Protein AF-A0A330H163-F1 (afdb_monomer_lite)

pLDDT: mean 87.0, std 15.03, range [50.56, 98.69]

Sequence (114 aa):
MNTANHAAFADLSRPLPSPLPLAERERLAGAWRMASQDITDDIRFIRQYLKVIAEKDERLSTGTLVHGRAYVEACAAWLPETVARYLRNLRLISECENAMIAAGVRFARSSDAW

Foldseek 3Di:
DPDVVVVVVVVVPPQDQFPDDPVVLVVLVVLLVVLVVLLVVLVVLLVVLVVCLVQVCPADPVRHRPDDPVVNVVSVVCNVVSVVSNVVSVVSNVVSVVSCVNRVHDDDPDPPRD

Organism: NCBI:txid2233532

Radius of gyration: 23.97 Å; chains: 1; bounding box: 56×28×73 Å

Structure (mmCIF, N/CA/C/O backbone):
data_AF-A0A330H163-F1
#
_entry.id   AF-A0A330H163-F1
#
loop_
_atom_site.group_PDB
_atom_site.id
_atom_site.type_symbol
_atom_site.label_atom_id
_atom_site.label_alt_id
_atom_site.label_comp_id
_atom_site.label_asym_id
_atom_site.label_entity_id
_atom_site.label_seq_id
_atom_site.pdbx_PDB_ins_code
_atom_site.Cartn_x
_atom_site.Cartn_y
_atom_site.Cartn_z
_atom_site.occupancy
_atom_site.B_iso_or_equiv
_atom_site.auth_seq_id
_atom_site.auth_comp_id
_atom_site.auth_asym_id
_atom_site.auth_atom_id
_atom_site.pdbx_PDB_model_num
ATOM 1 N N . MET A 1 1 ? 42.504 -18.934 -39.465 1.00 50.56 1 MET A N 1
ATOM 2 C CA . MET A 1 1 ? 41.127 -19.007 -38.926 1.00 50.56 1 MET A CA 1
ATOM 3 C C . MET A 1 1 ? 41.201 -18.992 -37.402 1.00 50.56 1 MET A C 1
ATOM 5 O O . MET A 1 1 ? 41.462 -20.049 -36.855 1.00 50.56 1 MET A O 1
ATOM 9 N N . ASN A 1 2 ? 41.069 -17.845 -36.712 1.00 55.88 2 ASN A N 1
ATOM 10 C CA . ASN A 1 2 ? 40.618 -17.873 -35.300 1.00 55.88 2 ASN A CA 1
ATOM 11 C C . ASN A 1 2 ? 40.284 -16.514 -34.654 1.00 55.88 2 ASN A C 1
ATOM 13 O O . ASN A 1 2 ? 39.552 -16.481 -33.673 1.00 55.88 2 ASN A O 1
ATOM 17 N N . THR A 1 3 ? 40.784 -15.389 -35.166 1.00 53.53 3 THR A N 1
ATOM 18 C CA . THR A 1 3 ? 40.583 -14.068 -34.532 1.00 53.53 3 THR A CA 1
ATOM 19 C C . THR A 1 3 ? 39.202 -13.469 -34.795 1.00 53.53 3 THR A C 1
ATOM 21 O O . THR A 1 3 ? 38.603 -12.905 -33.887 1.00 53.53 3 THR A O 1
ATOM 24 N N . ALA A 1 4 ? 38.656 -13.651 -36.002 1.00 58.00 4 ALA A N 1
ATOM 25 C CA . ALA A 1 4 ? 37.319 -13.162 -36.356 1.00 58.00 4 ALA A CA 1
ATOM 26 C C . ALA A 1 4 ? 36.205 -13.842 -35.535 1.00 58.00 4 ALA A C 1
ATOM 28 O O . ALA A 1 4 ? 35.278 -13.176 -35.085 1.00 58.00 4 ALA A O 1
ATOM 29 N N . ASN A 1 5 ? 36.340 -15.146 -35.267 1.00 56.31 5 ASN A N 1
ATOM 30 C CA . ASN A 1 5 ? 35.387 -15.883 -34.434 1.00 56.31 5 ASN A CA 1
ATOM 31 C C . ASN A 1 5 ? 35.461 -15.428 -32.971 1.00 56.31 5 ASN A C 1
ATOM 33 O O . ASN A 1 5 ? 34.425 -15.181 -32.366 1.00 56.31 5 ASN A O 1
ATOM 37 N N . HIS A 1 6 ? 36.666 -15.244 -32.418 1.00 58.75 6 HIS A N 1
ATOM 38 C CA . HIS A 1 6 ? 36.830 -14.714 -31.059 1.00 58.75 6 HIS A CA 1
ATOM 39 C C . HIS A 1 6 ? 36.241 -13.305 -30.907 1.00 58.75 6 HIS A C 1
ATOM 41 O O . HIS A 1 6 ? 35.596 -13.028 -29.900 1.00 58.75 6 HIS A O 1
ATOM 47 N N . ALA A 1 7 ? 36.404 -12.437 -31.909 1.00 59.84 7 ALA A N 1
ATOM 48 C CA . ALA A 1 7 ? 35.792 -11.110 -31.909 1.00 59.84 7 ALA A CA 1
ATOM 49 C C . ALA A 1 7 ? 34.254 -11.178 -31.962 1.00 59.84 7 ALA A C 1
ATOM 51 O O . ALA A 1 7 ? 33.593 -10.458 -31.222 1.00 59.84 7 ALA A O 1
ATOM 52 N N . ALA A 1 8 ? 33.687 -12.083 -32.767 1.00 57.69 8 ALA A N 1
ATOM 53 C CA . ALA A 1 8 ? 32.240 -12.285 -32.849 1.00 57.69 8 ALA A CA 1
ATOM 54 C C . ALA A 1 8 ? 31.644 -12.829 -31.536 1.00 57.69 8 ALA A C 1
ATOM 56 O O . ALA A 1 8 ? 30.616 -12.342 -31.075 1.00 57.69 8 ALA A O 1
ATOM 57 N N . PHE A 1 9 ? 32.305 -13.790 -30.879 1.00 57.41 9 PHE A N 1
ATOM 58 C CA . PHE A 1 9 ? 31.867 -14.287 -29.568 1.00 57.41 9 PHE A CA 1
ATOM 59 C C . PHE A 1 9 ? 32.023 -13.239 -28.453 1.00 57.41 9 PHE A C 1
ATOM 61 O O . PHE A 1 9 ? 31.174 -13.164 -27.562 1.00 57.41 9 PHE A O 1
ATOM 68 N N . ALA A 1 10 ? 33.065 -12.402 -28.510 1.00 59.75 10 ALA A N 1
ATOM 69 C CA . ALA A 1 10 ? 33.240 -11.269 -27.598 1.00 59.75 10 ALA A CA 1
ATOM 70 C C . ALA A 1 10 ? 32.157 -10.187 -27.779 1.00 59.75 10 ALA A C 1
ATOM 72 O O . ALA A 1 10 ? 31.803 -9.502 -26.822 1.00 59.75 10 ALA A O 1
ATOM 73 N N . ASP A 1 11 ? 31.612 -10.037 -28.988 1.00 60.22 11 ASP A N 1
ATOM 74 C CA . ASP A 1 11 ? 30.527 -9.096 -29.279 1.00 60.22 11 ASP A CA 1
ATOM 75 C C . ASP A 1 11 ? 29.166 -9.610 -28.775 1.00 60.22 11 ASP A C 1
ATOM 77 O O . ASP A 1 11 ? 28.401 -8.861 -28.178 1.00 60.22 11 ASP A O 1
ATOM 81 N N . LEU A 1 12 ? 28.906 -10.919 -28.884 1.00 58.59 12 LEU A N 1
ATOM 82 C CA . LEU A 1 12 ? 27.689 -11.567 -28.359 1.00 58.59 12 LEU A CA 1
ATOM 83 C C . LEU A 1 12 ? 27.625 -11.642 -26.825 1.00 58.59 12 LEU A C 1
ATOM 85 O O . LEU A 1 12 ? 26.561 -11.868 -26.254 1.00 58.59 12 LEU A O 1
ATOM 89 N N . SER A 1 13 ? 28.766 -11.483 -26.156 1.00 60.41 13 SER A N 1
ATOM 90 C CA . SER A 1 13 ? 28.866 -11.435 -24.693 1.00 60.41 13 SER A CA 1
ATOM 91 C C . SER A 1 13 ? 28.724 -10.017 -24.139 1.00 60.41 13 SER A C 1
ATOM 93 O O . SER A 1 13 ? 28.630 -9.839 -22.920 1.00 60.41 13 SER A O 1
ATOM 95 N N . ARG A 1 14 ? 28.653 -8.997 -25.007 1.00 58.84 14 ARG A N 1
ATOM 96 C CA . ARG A 1 14 ? 28.297 -7.645 -24.582 1.00 58.84 14 ARG A CA 1
ATOM 97 C C . ARG A 1 14 ? 26.805 -7.605 -24.260 1.00 58.84 14 ARG A C 1
ATOM 99 O O . ARG A 1 14 ? 25.998 -8.080 -25.059 1.00 58.84 14 ARG A O 1
ATOM 106 N N . PRO A 1 15 ? 26.414 -7.023 -23.114 1.00 60.38 15 PRO A N 1
ATOM 107 C CA . PRO A 1 15 ? 25.011 -6.763 -22.839 1.00 60.38 15 PRO A CA 1
ATOM 108 C C . PRO A 1 15 ? 24.431 -5.969 -24.005 1.00 60.38 15 PRO A C 1
ATOM 110 O O . PRO A 1 15 ? 24.990 -4.929 -24.366 1.00 60.38 15 PRO A O 1
ATOM 113 N N . LEU A 1 16 ? 23.335 -6.458 -24.591 1.00 59.97 16 LEU A N 1
ATOM 114 C CA . LEU A 1 16 ? 22.614 -5.704 -25.609 1.00 59.97 16 LEU A CA 1
ATOM 115 C C . LEU A 1 16 ? 22.320 -4.313 -25.029 1.00 59.97 16 LEU A C 1
ATOM 117 O O . LEU A 1 16 ? 21.731 -4.229 -23.943 1.00 59.97 16 LEU A O 1
ATOM 121 N N . PRO A 1 17 ? 22.766 -3.224 -25.683 1.00 62.56 17 PRO A N 1
ATOM 122 C CA . PRO A 1 17 ? 22.441 -1.895 -25.217 1.00 62.56 17 PRO A CA 1
ATOM 123 C C . PRO A 1 17 ? 20.923 -1.785 -25.171 1.00 62.56 17 PRO A C 1
ATOM 125 O O . PRO A 1 17 ? 20.235 -2.055 -26.154 1.00 62.56 17 PRO A O 1
ATOM 128 N N . SER A 1 18 ? 20.413 -1.438 -23.992 1.00 63.66 18 SER A N 1
ATOM 129 C CA . SER A 1 18 ? 18.992 -1.195 -23.796 1.00 63.66 18 SER A CA 1
ATOM 130 C C . SER A 1 18 ? 18.468 -0.255 -24.886 1.00 63.66 18 SER A C 1
ATOM 132 O O . SER A 1 18 ? 19.101 0.781 -25.121 1.00 63.66 18 SER A O 1
ATOM 134 N N . PRO A 1 19 ? 17.314 -0.551 -25.510 1.00 73.25 19 PRO A N 1
ATOM 135 C CA . PRO A 1 19 ? 16.716 0.340 -26.499 1.00 73.25 19 PRO A CA 1
ATOM 136 C C . PRO A 1 19 ? 16.276 1.686 -25.894 1.00 73.25 19 PRO A C 1
ATOM 138 O O . PRO A 1 19 ? 16.042 2.635 -26.636 1.00 73.25 19 PRO A O 1
ATOM 141 N N . LEU A 1 20 ? 16.175 1.791 -24.561 1.00 81.94 20 LEU A N 1
ATOM 142 C CA . LEU A 1 20 ? 15.785 3.022 -23.872 1.00 81.94 20 LEU A CA 1
ATOM 143 C C . LEU A 1 20 ? 16.992 3.928 -23.579 1.00 81.94 20 LEU A C 1
ATOM 145 O O . LEU A 1 20 ? 18.011 3.430 -2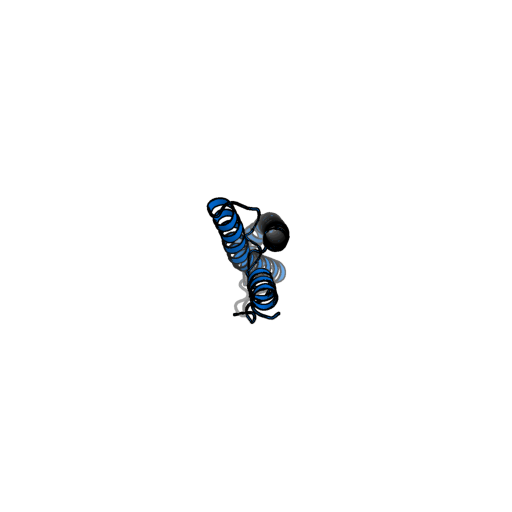3.087 1.00 81.94 20 LEU A O 1
ATOM 149 N N . PRO A 1 21 ? 16.881 5.259 -23.760 1.00 88.19 21 PRO A N 1
ATOM 150 C CA . PRO A 1 21 ? 17.878 6.223 -23.292 1.00 88.19 21 PRO A CA 1
ATOM 151 C C . PRO A 1 21 ? 18.158 6.102 -21.785 1.00 88.19 21 PRO A C 1
ATOM 153 O O . PRO A 1 21 ? 17.270 5.759 -21.005 1.00 88.19 21 PRO A O 1
ATOM 156 N N . LEU A 1 22 ? 19.378 6.441 -21.343 1.00 85.25 22 LEU A N 1
ATOM 157 C CA . LEU A 1 22 ? 19.788 6.316 -19.932 1.00 85.25 22 LEU A CA 1
ATOM 158 C C . LEU A 1 22 ? 18.824 7.017 -18.962 1.00 85.25 22 LEU A C 1
ATOM 160 O O . LEU A 1 22 ? 18.373 6.389 -18.009 1.00 85.25 22 LEU A O 1
ATOM 164 N N . ALA A 1 23 ? 18.452 8.266 -19.249 1.00 89.25 23 ALA A N 1
ATOM 165 C CA . ALA A 1 23 ? 17.534 9.037 -18.411 1.00 89.25 23 ALA A CA 1
ATOM 166 C C . ALA A 1 23 ? 16.158 8.362 -18.254 1.00 89.25 23 ALA A C 1
ATOM 168 O O . ALA A 1 23 ? 15.493 8.494 -17.231 1.00 89.25 23 ALA A O 1
ATOM 169 N N . GLU A 1 24 ? 15.705 7.621 -19.264 1.00 89.38 24 GLU A N 1
ATOM 170 C CA . GLU A 1 24 ? 14.442 6.892 -19.198 1.00 89.38 24 GLU A CA 1
ATOM 171 C C . GLU A 1 24 ? 14.562 5.616 -18.366 1.00 89.38 24 GLU A C 1
ATOM 173 O O . GLU A 1 24 ? 13.695 5.350 -17.535 1.00 89.38 24 GLU A O 1
ATOM 178 N N . ARG A 1 25 ? 15.686 4.899 -18.480 1.00 87.25 25 ARG A N 1
ATOM 179 C CA . ARG A 1 25 ? 15.998 3.760 -17.600 1.00 87.25 25 ARG A CA 1
ATOM 180 C C . ARG A 1 25 ? 16.089 4.178 -16.135 1.00 87.25 25 ARG A C 1
ATOM 182 O O . ARG A 1 25 ? 15.592 3.468 -15.267 1.00 87.25 25 ARG 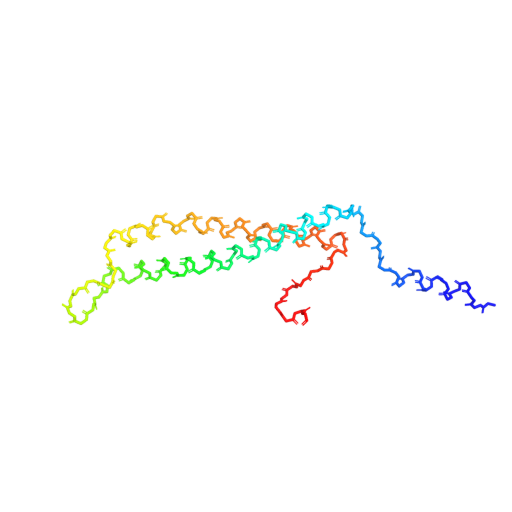A O 1
ATOM 189 N N . GLU A 1 26 ? 16.699 5.326 -15.856 1.00 90.12 26 GLU A N 1
ATOM 190 C CA . GLU A 1 26 ? 16.818 5.866 -14.498 1.00 90.12 26 GLU A CA 1
ATOM 191 C C . GLU A 1 26 ? 15.464 6.274 -13.920 1.00 90.12 26 GLU A C 1
ATOM 193 O O . GLU A 1 26 ? 15.177 5.945 -12.768 1.00 90.12 26 GLU A O 1
ATOM 198 N N . ARG A 1 27 ? 14.607 6.923 -14.721 1.00 92.00 27 ARG A N 1
ATOM 199 C CA . ARG A 1 27 ? 13.228 7.237 -14.318 1.00 92.00 27 ARG A CA 1
ATOM 200 C C . ARG A 1 27 ? 12.428 5.973 -14.023 1.00 92.00 27 ARG A C 1
ATOM 202 O O . ARG A 1 27 ? 11.762 5.913 -12.994 1.00 92.00 27 ARG A O 1
ATOM 209 N N . LEU A 1 28 ? 12.544 4.956 -14.875 1.00 92.31 28 LEU A N 1
ATOM 210 C CA . LEU A 1 28 ? 11.865 3.675 -14.699 1.00 92.31 28 LEU A CA 1
ATOM 211 C C . LEU A 1 28 ? 12.314 2.957 -13.417 1.00 92.31 28 LEU A C 1
ATOM 213 O O . LEU A 1 28 ? 11.486 2.559 -12.601 1.00 92.31 28 LEU A O 1
ATOM 217 N N . ALA A 1 29 ? 13.627 2.860 -13.200 1.00 90.50 29 ALA A N 1
ATOM 218 C CA . ALA A 1 29 ? 14.189 2.272 -11.988 1.00 90.50 29 ALA A CA 1
ATOM 219 C C . ALA A 1 29 ? 13.844 3.090 -10.730 1.00 90.50 29 ALA A C 1
ATOM 221 O O . ALA A 1 29 ? 13.677 2.526 -9.650 1.00 90.50 29 ALA A O 1
ATOM 222 N N . GLY A 1 30 ? 13.747 4.417 -10.854 1.00 93.50 30 GLY A N 1
ATOM 223 C CA . GLY A 1 30 ? 13.309 5.310 -9.783 1.00 93.50 30 GLY A CA 1
ATOM 224 C C . GLY A 1 30 ? 11.855 5.068 -9.387 1.00 93.50 30 GLY A C 1
ATOM 225 O O . GLY A 1 30 ? 11.579 4.874 -8.206 1.00 93.50 30 GLY A O 1
ATOM 226 N N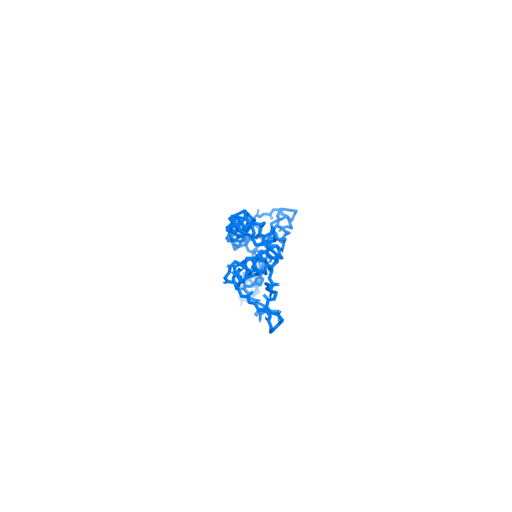 . ALA A 1 31 ? 10.952 4.999 -10.368 1.00 94.38 31 ALA A N 1
ATOM 227 C CA . ALA A 1 31 ? 9.540 4.698 -10.144 1.00 94.38 31 ALA A CA 1
ATOM 228 C C . ALA A 1 31 ? 9.348 3.326 -9.479 1.00 94.38 31 ALA A C 1
ATOM 230 O O . ALA A 1 31 ? 8.630 3.227 -8.486 1.00 94.38 31 ALA A O 1
ATOM 231 N N . TRP A 1 32 ? 10.059 2.296 -9.953 1.00 95.06 32 TRP A N 1
ATOM 232 C CA . TRP A 1 32 ? 10.043 0.965 -9.337 1.00 95.06 32 TRP A CA 1
ATOM 233 C C . TRP A 1 32 ? 10.515 0.989 -7.875 1.00 95.06 32 TRP A C 1
ATOM 235 O O . TRP A 1 32 ? 9.858 0.408 -7.010 1.00 95.06 32 TRP A O 1
ATOM 245 N N . ARG A 1 33 ? 11.614 1.699 -7.570 1.00 92.31 33 ARG A N 1
ATOM 246 C CA . ARG A 1 33 ? 12.139 1.830 -6.197 1.00 92.31 33 ARG A CA 1
ATOM 247 C C . ARG A 1 33 ? 11.151 2.529 -5.267 1.00 92.31 33 ARG A C 1
ATOM 249 O O . ARG A 1 33 ? 10.925 2.048 -4.162 1.00 92.31 33 ARG A O 1
ATOM 256 N N . MET A 1 34 ? 10.568 3.641 -5.714 1.00 94.44 34 MET A N 1
ATOM 257 C CA . MET A 1 34 ? 9.591 4.392 -4.923 1.00 94.44 34 MET A CA 1
ATOM 258 C C . MET A 1 34 ? 8.344 3.552 -4.646 1.00 94.44 34 MET A C 1
ATOM 260 O O . MET A 1 34 ? 7.979 3.376 -3.491 1.00 94.44 34 MET A O 1
ATOM 264 N N . ALA A 1 35 ? 7.762 2.941 -5.682 1.00 94.56 35 ALA A N 1
ATOM 265 C CA . ALA A 1 35 ? 6.576 2.102 -5.531 1.00 94.56 35 ALA A CA 1
ATOM 266 C C . ALA A 1 35 ? 6.825 0.895 -4.609 1.00 94.56 35 ALA A C 1
ATOM 268 O O . ALA A 1 35 ? 5.964 0.549 -3.802 1.00 94.56 35 ALA A O 1
ATOM 269 N N . SER A 1 36 ? 8.012 0.282 -4.688 1.00 92.00 36 SER A N 1
ATOM 270 C CA . SER A 1 36 ? 8.413 -0.823 -3.805 1.00 92.00 36 SER A CA 1
ATOM 271 C C . SER A 1 36 ? 8.525 -0.392 -2.340 1.00 92.00 36 SER A C 1
ATOM 273 O O . SER A 1 36 ? 8.099 -1.124 -1.444 1.00 92.00 36 SER A O 1
ATOM 275 N N . GLN A 1 37 ? 9.064 0.804 -2.085 1.00 92.00 37 GLN A N 1
ATOM 276 C CA . GLN A 1 37 ? 9.139 1.361 -0.737 1.00 92.00 37 GLN A CA 1
ATOM 277 C C . GLN A 1 37 ? 7.739 1.682 -0.196 1.00 92.00 37 GLN A C 1
ATOM 279 O O . GLN A 1 37 ? 7.402 1.254 0.908 1.00 92.00 37 GLN A O 1
ATOM 284 N N . ASP A 1 38 ? 6.904 2.350 -0.994 1.00 94.69 38 ASP A N 1
ATOM 285 C CA . ASP A 1 38 ? 5.547 2.749 -0.606 1.00 94.69 38 ASP A CA 1
ATOM 286 C C . ASP A 1 38 ? 4.663 1.535 -0.276 1.00 94.69 38 ASP A C 1
ATOM 288 O O . ASP A 1 38 ? 3.868 1.572 0.666 1.00 94.69 38 ASP A O 1
ATOM 292 N N . ILE A 1 39 ? 4.844 0.412 -0.986 1.00 95.19 39 ILE A N 1
ATOM 293 C CA . ILE A 1 39 ? 4.103 -0.827 -0.714 1.00 95.19 39 ILE A CA 1
ATOM 294 C C . ILE A 1 39 ? 4.364 -1.371 0.694 1.00 95.19 39 ILE A C 1
ATOM 296 O O . ILE A 1 39 ? 3.475 -1.977 1.297 1.00 95.19 39 ILE A O 1
ATOM 300 N N . THR A 1 40 ? 5.566 -1.157 1.233 1.00 92.94 40 THR A N 1
ATOM 301 C CA . THR A 1 40 ? 5.930 -1.633 2.573 1.00 92.94 40 THR A CA 1
ATOM 302 C C . THR A 1 40 ? 5.118 -0.899 3.636 1.00 92.94 40 THR A C 1
ATOM 304 O O . THR A 1 40 ? 4.570 -1.529 4.549 1.00 92.94 40 THR A O 1
ATOM 307 N N . ASP A 1 41 ? 4.976 0.417 3.482 1.00 94.75 41 ASP A N 1
ATOM 308 C CA . ASP A 1 41 ? 4.161 1.239 4.371 1.00 94.75 41 ASP A CA 1
ATOM 309 C C . ASP A 1 41 ? 2.673 0.929 4.204 1.00 94.75 41 ASP A C 1
ATOM 311 O O . ASP A 1 41 ? 1.969 0.757 5.201 1.00 94.75 41 ASP A O 1
ATOM 315 N N . ASP A 1 42 ? 2.194 0.751 2.970 1.00 97.62 42 ASP A N 1
ATOM 316 C CA . ASP A 1 42 ? 0.805 0.368 2.719 1.00 97.62 42 ASP A CA 1
ATOM 317 C C . ASP A 1 42 ? 0.443 -0.960 3.398 1.00 97.62 42 ASP A C 1
ATOM 319 O O . ASP A 1 42 ? -0.568 -1.042 4.096 1.00 97.62 42 ASP A O 1
ATOM 323 N N . ILE A 1 43 ? 1.290 -1.990 3.276 1.00 97.50 43 ILE A N 1
ATOM 324 C CA . ILE A 1 43 ? 1.089 -3.282 3.953 1.00 97.50 43 ILE A CA 1
ATOM 325 C C . ILE A 1 43 ? 1.046 -3.096 5.472 1.00 97.50 43 ILE A C 1
ATOM 327 O O . ILE A 1 43 ? 0.191 -3.684 6.146 1.00 97.50 43 ILE A O 1
ATOM 331 N N . ARG A 1 44 ? 1.961 -2.292 6.027 1.00 97.88 44 ARG A N 1
ATOM 332 C CA . ARG A 1 44 ? 2.008 -2.009 7.465 1.00 97.88 44 ARG A CA 1
ATOM 333 C C . ARG A 1 44 ? 0.711 -1.353 7.938 1.00 97.88 44 ARG A C 1
ATOM 335 O O . ARG A 1 44 ? 0.134 -1.813 8.924 1.00 97.88 44 ARG A O 1
ATOM 342 N N . PHE A 1 45 ? 0.241 -0.320 7.243 1.00 98.00 45 PHE A N 1
ATOM 343 C CA . PHE A 1 45 ? -0.980 0.395 7.608 1.00 98.00 45 PHE A CA 1
ATOM 344 C C . PHE A 1 45 ? -2.232 -0.462 7.428 1.00 98.00 45 PHE A C 1
ATOM 346 O O . PHE A 1 45 ? -3.050 -0.511 8.340 1.00 98.00 45 PHE A O 1
ATOM 353 N N . ILE A 1 46 ? -2.350 -1.218 6.331 1.00 98.62 46 ILE A N 1
ATOM 354 C CA . ILE A 1 46 ? -3.470 -2.147 6.109 1.00 98.62 46 ILE A CA 1
ATOM 355 C C . ILE A 1 46 ? -3.575 -3.145 7.264 1.00 98.62 46 ILE A C 1
ATOM 357 O O . ILE A 1 46 ? -4.648 -3.307 7.845 1.00 98.62 46 ILE A O 1
ATOM 361 N N . ARG A 1 47 ? -2.458 -3.781 7.645 1.00 98.62 47 ARG A N 1
ATOM 362 C CA . ARG A 1 47 ? -2.424 -4.724 8.775 1.00 98.62 47 ARG A CA 1
ATOM 363 C C . ARG A 1 47 ? -2.830 -4.052 10.083 1.00 98.62 47 ARG A C 1
ATOM 365 O O . ARG A 1 47 ? -3.611 -4.623 10.839 1.00 98.62 47 ARG A O 1
ATOM 372 N N . GLN A 1 48 ? -2.329 -2.845 10.335 1.00 98.31 48 GLN A N 1
ATOM 373 C CA . GLN A 1 48 ? -2.667 -2.089 11.537 1.00 98.31 48 GLN A CA 1
ATOM 374 C C . GLN A 1 48 ? -4.158 -1.733 11.586 1.00 98.31 48 GLN A C 1
ATOM 376 O O . GLN A 1 48 ? -4.790 -1.920 12.621 1.00 98.31 48 GLN A O 1
ATOM 381 N N . TYR A 1 49 ? -4.736 -1.252 10.486 1.00 98.69 49 TYR A N 1
ATOM 382 C CA . TYR A 1 49 ? -6.147 -0.870 10.438 1.00 98.69 49 TYR A CA 1
ATOM 383 C C . TYR A 1 49 ? -7.060 -2.081 10.597 1.00 98.69 49 TYR A C 1
ATOM 385 O O . TYR A 1 49 ? -7.990 -2.031 11.396 1.00 98.69 49 TYR A O 1
ATOM 393 N N . LEU A 1 50 ? -6.759 -3.192 9.916 1.00 98.69 50 LEU A N 1
ATOM 394 C CA . LEU A 1 50 ? -7.490 -4.449 10.089 1.00 98.69 50 LEU A CA 1
ATOM 395 C C . LEU A 1 50 ? -7.455 -4.929 11.543 1.00 98.69 50 LEU A C 1
ATOM 397 O O . LEU A 1 50 ? -8.493 -5.313 12.076 1.00 98.69 50 LEU A O 1
ATOM 401 N N . LYS A 1 51 ? -6.288 -4.855 12.194 1.00 98.50 51 LYS A N 1
ATOM 402 C CA . LYS A 1 51 ? -6.133 -5.196 13.611 1.00 98.50 51 LYS A CA 1
ATOM 403 C C . LYS A 1 51 ? -7.023 -4.321 14.498 1.00 98.50 51 LYS A C 1
ATOM 405 O O . LYS A 1 51 ? -7.839 -4.848 15.237 1.00 98.50 51 LYS A O 1
ATOM 410 N N . VAL A 1 52 ? -6.927 -2.996 14.376 1.00 98.56 52 VAL A N 1
ATOM 411 C CA . VAL A 1 52 ? -7.725 -2.050 15.182 1.00 98.56 52 VAL A CA 1
ATOM 412 C C . VAL A 1 52 ? -9.230 -2.271 14.999 1.00 98.56 52 VAL A C 1
ATOM 414 O O . VAL A 1 52 ? -9.986 -2.213 15.965 1.00 98.56 52 VAL A O 1
ATOM 417 N N . ILE A 1 53 ? -9.674 -2.544 13.768 1.00 98.44 53 ILE A N 1
ATOM 418 C CA . ILE A 1 53 ? -11.084 -2.818 13.462 1.00 98.44 53 ILE A CA 1
ATOM 419 C C . ILE A 1 53 ? -11.541 -4.142 14.086 1.00 98.44 53 ILE A C 1
ATOM 421 O O . ILE A 1 53 ? -12.657 -4.214 14.602 1.00 98.44 53 ILE A O 1
ATOM 425 N N . ALA A 1 54 ? -10.704 -5.180 14.041 1.00 98.38 54 ALA A N 1
ATOM 426 C CA . ALA A 1 54 ? -11.004 -6.468 14.663 1.00 98.38 54 ALA A CA 1
ATOM 427 C C . ALA A 1 54 ? -11.089 -6.351 16.194 1.00 98.38 54 ALA A C 1
ATOM 429 O O . ALA A 1 54 ? -11.997 -6.909 16.803 1.00 98.38 54 ALA A O 1
ATOM 430 N N . GLU A 1 55 ? -10.210 -5.547 16.793 1.00 98.19 55 GLU A N 1
ATOM 431 C CA . GLU A 1 55 ? -10.102 -5.328 18.240 1.00 98.19 55 GLU A CA 1
ATOM 432 C C . GLU A 1 55 ? -11.096 -4.265 18.773 1.00 98.19 55 GLU A C 1
ATOM 434 O O . GLU A 1 55 ? -10.972 -3.801 19.906 1.00 98.19 55 GLU A O 1
ATOM 439 N N . LYS A 1 56 ? -12.090 -3.837 17.977 1.00 97.38 56 LYS A N 1
ATOM 440 C CA . LYS A 1 56 ? -12.953 -2.674 18.287 1.00 97.38 56 LYS A CA 1
ATOM 441 C C . LYS A 1 56 ? -13.721 -2.761 19.612 1.00 97.38 56 LYS A C 1
ATOM 443 O O . LYS A 1 56 ? -13.984 -1.731 20.229 1.00 97.38 56 LYS A O 1
ATOM 448 N N . ASP A 1 57 ? -14.096 -3.973 20.018 1.00 97.50 57 ASP A N 1
ATOM 449 C CA . ASP A 1 57 ? -14.873 -4.247 21.233 1.00 97.50 57 ASP A CA 1
ATOM 450 C C . ASP A 1 57 ? -14.001 -4.863 22.339 1.00 97.50 57 ASP A C 1
ATOM 452 O O . ASP A 1 57 ? -14.488 -5.133 23.442 1.00 97.50 57 ASP A O 1
ATOM 456 N N . GLU A 1 58 ? -12.713 -5.085 22.059 1.00 97.25 58 GLU A N 1
ATOM 457 C CA . GLU A 1 58 ? -11.779 -5.639 23.028 1.00 97.25 58 GLU A CA 1
ATOM 458 C C . GLU A 1 58 ? -11.533 -4.655 24.166 1.00 97.25 58 GLU A C 1
ATOM 460 O O . GLU A 1 58 ? -11.490 -3.433 23.989 1.00 97.25 58 GLU A O 1
ATOM 465 N N . ARG A 1 59 ? -11.366 -5.204 25.369 1.00 97.44 59 ARG A N 1
ATOM 466 C CA . ARG A 1 59 ? -11.199 -4.434 26.598 1.00 97.44 59 ARG A CA 1
ATOM 467 C C . ARG A 1 59 ? -9.956 -4.881 27.342 1.00 97.44 59 ARG A C 1
ATOM 469 O O . ARG A 1 59 ? -9.648 -6.066 27.416 1.00 97.44 59 ARG A O 1
ATOM 476 N N . LEU A 1 60 ? -9.277 -3.911 27.938 1.00 95.56 60 LEU A N 1
ATOM 477 C CA . LEU A 1 60 ? -8.235 -4.145 28.926 1.00 95.56 60 LEU A CA 1
ATOM 478 C C . LEU A 1 60 ? -8.845 -4.757 30.195 1.00 95.56 60 LEU A C 1
ATOM 480 O O . LEU A 1 60 ? -10.052 -4.676 30.429 1.00 95.56 60 LEU A O 1
ATOM 484 N N . SER A 1 61 ? -8.000 -5.297 31.073 1.00 95.31 61 SER A N 1
ATOM 485 C CA . SER A 1 61 ? -8.423 -5.832 32.378 1.00 95.31 61 SER A CA 1
ATOM 486 C C . SER A 1 61 ? -9.141 -4.804 33.265 1.00 95.31 61 SER A C 1
ATOM 488 O O . SER A 1 61 ? -9.912 -5.174 34.143 1.00 95.31 61 SER A O 1
ATOM 490 N N . THR A 1 62 ? -8.928 -3.511 33.014 1.00 94.62 62 THR A N 1
ATOM 491 C CA . THR A 1 62 ? -9.602 -2.384 33.676 1.00 94.62 62 THR A CA 1
ATOM 492 C C . THR A 1 62 ? -11.028 -2.139 33.168 1.00 94.62 62 THR A C 1
ATOM 494 O O . THR A 1 62 ? -11.727 -1.282 33.700 1.00 94.62 62 THR A O 1
ATOM 497 N N . GLY A 1 63 ? -11.464 -2.848 32.121 1.00 94.06 63 GLY A N 1
ATOM 498 C CA . GLY A 1 63 ? -12.760 -2.672 31.464 1.00 94.06 63 GLY A CA 1
ATOM 499 C C . GLY A 1 63 ? -12.784 -1.589 30.377 1.00 94.06 63 GLY A C 1
ATOM 500 O O . GLY A 1 63 ? -13.772 -1.492 29.644 1.00 94.06 63 GLY A O 1
ATOM 501 N N . THR A 1 64 ? -11.717 -0.799 30.223 1.00 94.62 64 THR A N 1
ATOM 502 C CA . THR A 1 64 ? -11.580 0.210 29.157 1.00 94.62 64 THR A CA 1
ATOM 503 C C . THR A 1 64 ? -11.354 -0.455 27.798 1.00 94.62 64 THR A C 1
ATOM 505 O O . THR A 1 64 ? -10.654 -1.460 27.726 1.00 94.62 64 THR A O 1
ATOM 508 N N . LEU A 1 65 ? -11.916 0.104 26.719 1.00 96.00 65 LEU A N 1
ATOM 509 C CA . LEU A 1 65 ? -11.656 -0.371 25.352 1.00 96.00 65 LEU A CA 1
ATOM 510 C C . LEU A 1 65 ? -10.167 -0.252 24.993 1.00 96.00 65 LEU A C 1
ATOM 512 O O . LEU A 1 65 ? -9.522 0.728 25.367 1.00 96.00 65 LEU A O 1
ATOM 516 N N . VAL A 1 66 ? -9.648 -1.227 24.241 1.00 96.69 66 VAL A N 1
ATOM 517 C CA . VAL A 1 66 ? -8.261 -1.228 23.741 1.00 96.69 66 VAL A CA 1
ATOM 518 C C . VAL A 1 66 ? -8.028 -0.051 22.791 1.00 96.69 66 VAL A C 1
ATOM 520 O O . VAL A 1 66 ? -7.004 0.624 22.885 1.00 96.69 66 VAL A O 1
ATOM 523 N N . HIS A 1 67 ? -9.006 0.241 21.927 1.00 97.31 67 HIS A N 1
ATOM 524 C CA . HIS A 1 67 ? -8.965 1.357 20.982 1.00 97.31 67 HIS A CA 1
ATOM 525 C C . HIS A 1 67 ? -10.111 2.333 21.232 1.00 97.31 67 HIS A C 1
ATOM 527 O O . HIS A 1 67 ? -11.246 1.945 21.509 1.00 97.31 67 HIS A O 1
ATOM 533 N N . GLY A 1 68 ? -9.835 3.630 21.095 1.00 96.88 68 GLY A N 1
ATOM 534 C CA . GLY A 1 68 ? -10.886 4.645 21.120 1.00 96.88 68 GLY A CA 1
ATOM 535 C C . GLY A 1 68 ? -11.801 4.522 19.899 1.00 96.88 68 GLY A C 1
ATOM 536 O O . GLY A 1 68 ? -11.324 4.332 18.782 1.00 96.88 68 GLY A O 1
ATOM 537 N N . ARG A 1 69 ? -13.114 4.704 20.087 1.00 96.75 69 ARG A N 1
ATOM 538 C CA . ARG A 1 69 ? -14.114 4.585 19.009 1.00 96.75 69 ARG A CA 1
ATOM 539 C C . ARG A 1 69 ? -13.791 5.447 17.783 1.00 96.75 69 ARG A C 1
ATOM 541 O O . ARG A 1 69 ? -13.856 4.954 16.664 1.00 96.75 69 ARG A O 1
ATOM 548 N N . ALA A 1 70 ? -13.377 6.697 17.995 1.00 97.88 70 ALA A N 1
ATOM 549 C CA . ALA A 1 70 ? -12.997 7.602 16.907 1.00 97.88 70 ALA A CA 1
ATOM 550 C C . ALA A 1 70 ? -11.811 7.069 16.084 1.00 97.88 70 ALA A C 1
ATOM 552 O O . ALA A 1 70 ? -11.759 7.258 14.872 1.00 97.88 70 ALA A O 1
ATOM 553 N N . TYR A 1 71 ? -10.871 6.373 16.730 1.00 98.12 71 TYR A N 1
ATOM 554 C CA . TYR A 1 71 ? -9.733 5.776 16.039 1.00 98.12 71 TYR A CA 1
ATOM 555 C C . TYR A 1 71 ? -10.147 4.545 15.228 1.00 98.12 71 TYR A C 1
ATOM 557 O O . TYR A 1 71 ? -9.734 4.413 14.081 1.00 98.12 71 TYR A O 1
ATOM 565 N N . VAL A 1 72 ? -11.027 3.696 15.771 1.00 98.56 72 VAL A N 1
ATOM 566 C CA . VAL A 1 72 ? -11.612 2.566 15.029 1.00 98.56 72 VAL A CA 1
ATOM 567 C C . VAL A 1 72 ? -12.353 3.053 13.780 1.00 98.56 72 VAL A C 1
ATOM 569 O O . VAL A 1 72 ? -12.148 2.515 12.693 1.00 98.56 72 VAL A O 1
ATOM 572 N N . GLU A 1 73 ? -13.181 4.091 13.918 1.00 98.44 73 GLU A N 1
ATOM 573 C CA . GLU A 1 73 ? -13.924 4.691 12.803 1.00 98.44 73 GLU A CA 1
ATOM 574 C C . GLU A 1 73 ? -12.977 5.289 11.748 1.00 98.44 73 GLU A C 1
ATOM 576 O O . GLU A 1 73 ? -13.166 5.061 10.553 1.00 98.44 73 GLU A O 1
ATOM 581 N N . ALA A 1 74 ? -11.905 5.967 12.171 1.00 98.50 74 ALA A N 1
ATOM 582 C CA . ALA A 1 74 ? -10.879 6.475 11.262 1.00 98.50 74 ALA A CA 1
ATOM 583 C C . ALA A 1 74 ? -10.140 5.346 10.521 1.00 98.50 74 ALA A C 1
ATOM 585 O O . ALA A 1 74 ? -9.978 5.415 9.305 1.00 98.50 74 ALA A O 1
ATOM 586 N N . CYS A 1 75 ? -9.749 4.269 11.213 1.00 98.56 75 CYS A N 1
ATOM 587 C CA . CYS A 1 75 ? -9.119 3.106 10.583 1.00 98.56 75 CYS A CA 1
ATOM 588 C C . CYS A 1 75 ? -10.038 2.442 9.550 1.00 98.56 75 CYS A C 1
ATOM 590 O O . CYS A 1 75 ? -9.572 2.069 8.473 1.00 98.56 75 CYS A O 1
ATOM 592 N N . ALA A 1 76 ? -11.337 2.331 9.842 1.00 98.50 76 ALA A N 1
ATOM 593 C CA . ALA A 1 76 ? -12.318 1.820 8.888 1.00 98.50 76 ALA A CA 1
ATOM 594 C C . ALA A 1 76 ? -12.455 2.726 7.653 1.00 98.50 76 ALA A C 1
ATOM 596 O O . ALA A 1 76 ? -12.579 2.217 6.541 1.00 98.50 76 ALA A O 1
ATOM 597 N N . ALA A 1 77 ? -12.382 4.048 7.830 1.00 98.50 77 ALA A N 1
ATOM 598 C CA . ALA A 1 77 ? -12.437 5.009 6.732 1.00 98.50 77 ALA A CA 1
ATOM 599 C C . ALA A 1 77 ? -11.160 5.015 5.868 1.00 98.50 77 ALA A C 1
ATOM 601 O O . ALA A 1 77 ? -11.250 5.118 4.646 1.00 98.50 77 ALA A O 1
ATOM 602 N N . TRP A 1 78 ? -9.976 4.879 6.473 1.00 98.56 78 TRP A N 1
ATOM 603 C CA . TRP A 1 78 ? -8.691 4.903 5.758 1.00 98.56 78 TRP A CA 1
ATOM 604 C C . TRP A 1 78 ? -8.341 3.586 5.065 1.00 98.56 78 TRP A C 1
ATOM 606 O O . TRP A 1 78 ? -7.573 3.583 4.098 1.00 98.56 78 TRP A O 1
ATOM 616 N N . LEU A 1 79 ? -8.871 2.459 5.547 1.00 98.62 79 LEU A N 1
ATOM 617 C CA . 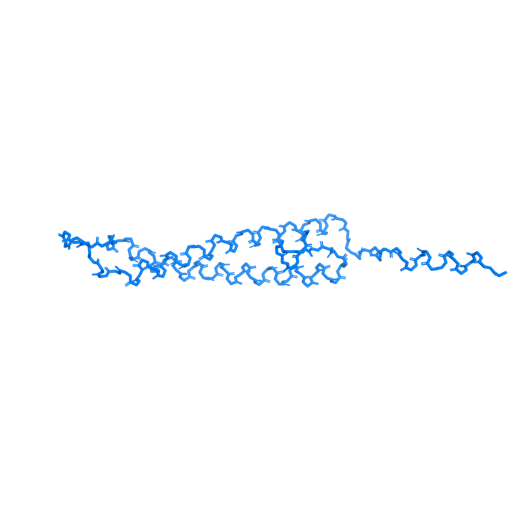LEU A 1 79 ? -8.539 1.137 5.020 1.00 98.62 79 LEU A CA 1
ATOM 618 C C . LEU A 1 79 ? -8.804 1.009 3.504 1.00 98.62 79 LEU A C 1
ATOM 620 O O . LEU A 1 79 ? -7.873 0.610 2.802 1.00 98.62 79 LEU A O 1
ATOM 624 N N . PRO A 1 80 ? -9.981 1.377 2.954 1.00 98.50 80 PRO A N 1
ATOM 625 C CA . PRO A 1 80 ? -10.234 1.272 1.517 1.00 98.50 80 PRO A CA 1
ATOM 626 C C . PRO A 1 80 ? -9.263 2.097 0.667 1.00 98.50 80 PRO A C 1
ATOM 628 O O . PRO A 1 80 ? -8.748 1.599 -0.333 1.00 98.50 80 PRO A O 1
ATOM 631 N N . GLU A 1 81 ? -8.967 3.336 1.074 1.00 98.00 81 GLU A N 1
ATOM 632 C CA . GLU A 1 81 ? -8.028 4.207 0.357 1.00 98.00 81 GLU A CA 1
ATOM 633 C C . GLU A 1 81 ? -6.604 3.639 0.381 1.00 98.00 81 GLU A C 1
ATOM 635 O O . GLU A 1 81 ? -5.911 3.622 -0.638 1.00 98.00 81 GLU A O 1
ATOM 640 N N . THR A 1 82 ? -6.184 3.103 1.526 1.00 98.25 82 THR A N 1
ATOM 641 C CA . THR A 1 82 ? -4.855 2.497 1.684 1.00 98.25 82 THR A CA 1
ATOM 642 C C . THR A 1 82 ? -4.725 1.221 0.853 1.00 98.25 82 THR A C 1
ATOM 644 O O . THR A 1 82 ? -3.709 1.018 0.194 1.00 98.25 82 THR A O 1
ATOM 647 N N . VAL A 1 83 ? -5.773 0.390 0.796 1.00 98.56 83 VAL A N 1
ATOM 648 C CA . VAL A 1 83 ? -5.820 -0.782 -0.096 1.00 98.56 83 VAL A CA 1
ATOM 649 C C . VAL A 1 83 ? -5.782 -0.357 -1.566 1.00 98.56 83 VAL A C 1
ATOM 651 O O . VAL A 1 83 ? -5.067 -0.964 -2.361 1.00 98.56 83 VAL A O 1
ATOM 654 N N . ALA A 1 84 ? -6.494 0.704 -1.950 1.00 98.38 84 ALA A N 1
ATOM 655 C CA . ALA A 1 84 ? -6.443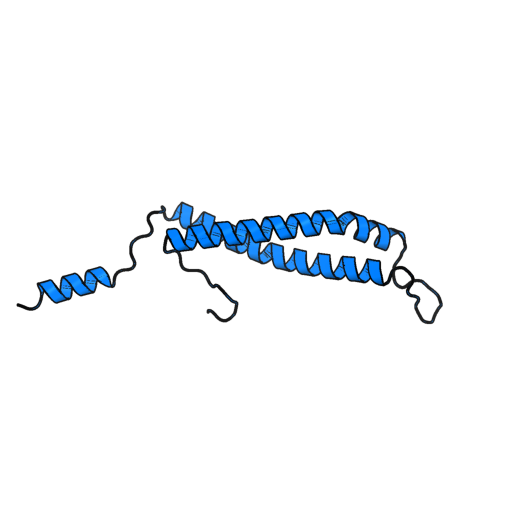 1.219 -3.316 1.00 98.38 84 ALA A CA 1
ATOM 656 C C . ALA A 1 84 ? -5.036 1.722 -3.688 1.00 98.38 84 ALA A C 1
ATOM 658 O O . ALA A 1 84 ? -4.557 1.455 -4.794 1.00 98.38 84 ALA A O 1
ATOM 659 N N . ARG A 1 85 ? -4.346 2.403 -2.763 1.00 97.81 85 ARG A N 1
ATOM 660 C CA . ARG A 1 85 ? -2.952 2.835 -2.943 1.00 97.81 85 ARG A CA 1
ATOM 661 C C . ARG A 1 85 ? -2.000 1.645 -3.074 1.00 97.81 85 ARG A C 1
ATOM 663 O O . ARG A 1 85 ? -1.231 1.623 -4.032 1.00 97.81 85 ARG A O 1
ATOM 670 N N . TYR A 1 86 ? -2.148 0.627 -2.224 1.00 98.19 86 TYR A N 1
ATOM 671 C CA . TYR A 1 86 ? -1.407 -0.633 -2.318 1.00 98.19 86 TYR A CA 1
ATOM 672 C C . TYR A 1 86 ? -1.552 -1.282 -3.699 1.00 98.19 86 TYR A C 1
ATOM 674 O O . TYR A 1 86 ? -0.557 -1.596 -4.348 1.00 98.19 86 TYR A O 1
ATOM 682 N N . LEU A 1 87 ? -2.787 -1.445 -4.186 1.00 98.31 87 LEU A N 1
ATOM 683 C CA . LEU A 1 87 ? -3.056 -2.079 -5.481 1.00 98.31 87 LEU A CA 1
ATOM 684 C C . LEU A 1 87 ? -2.493 -1.267 -6.652 1.00 98.31 87 LEU A C 1
ATOM 686 O O . LEU A 1 87 ? -1.979 -1.837 -7.615 1.00 98.31 87 LEU A O 1
ATOM 690 N N . ARG A 1 88 ? -2.556 0.066 -6.569 1.00 97.81 88 ARG A N 1
ATOM 691 C CA . ARG A 1 88 ? -1.940 0.957 -7.559 1.00 97.81 88 ARG A CA 1
ATOM 692 C C . ARG A 1 88 ? -0.419 0.805 -7.580 1.00 97.81 88 ARG A C 1
ATOM 694 O O . ARG A 1 88 ? 0.150 0.696 -8.662 1.00 97.81 88 ARG A O 1
ATOM 701 N N . ASN A 1 89 ? 0.219 0.768 -6.413 1.00 96.94 89 ASN A N 1
ATOM 702 C CA . ASN A 1 89 ? 1.664 0.580 -6.291 1.00 96.94 89 ASN A CA 1
ATOM 703 C C . ASN A 1 89 ? 2.088 -0.805 -6.794 1.00 96.94 89 ASN A C 1
ATOM 705 O O . ASN A 1 89 ? 3.049 -0.904 -7.551 1.00 96.94 89 ASN A O 1
ATOM 709 N N . LEU A 1 90 ? 1.323 -1.854 -6.478 1.00 96.44 90 LEU A N 1
ATOM 710 C CA . LEU A 1 90 ? 1.562 -3.208 -6.982 1.00 96.44 90 LEU A CA 1
ATOM 711 C C . LEU A 1 90 ? 1.535 -3.249 -8.512 1.00 96.44 90 LEU A C 1
ATOM 713 O O . LEU A 1 90 ? 2.435 -3.801 -9.143 1.00 96.44 90 LEU A O 1
ATOM 717 N N . ARG A 1 91 ? 0.521 -2.617 -9.111 1.00 96.88 91 ARG A N 1
ATOM 718 C CA . ARG A 1 91 ? 0.408 -2.504 -10.563 1.00 96.88 91 ARG A CA 1
ATOM 719 C C . ARG A 1 91 ? 1.595 -1.750 -11.164 1.00 96.88 91 ARG A C 1
ATOM 721 O O . ARG A 1 91 ? 2.164 -2.226 -12.142 1.00 96.88 91 ARG A O 1
ATOM 728 N N . LEU A 1 92 ? 1.978 -0.615 -10.577 1.00 95.88 92 LEU A N 1
ATOM 729 C CA . LEU A 1 92 ? 3.111 0.185 -11.043 1.00 95.88 92 LEU A CA 1
ATOM 730 C C . LEU A 1 92 ? 4.421 -0.611 -10.992 1.00 95.88 92 LEU A C 1
ATOM 732 O O . LEU A 1 92 ? 5.186 -0.570 -11.950 1.00 95.88 92 LEU A O 1
ATOM 736 N N . ILE A 1 93 ? 4.657 -1.381 -9.925 1.00 94.50 93 ILE A N 1
ATOM 737 C CA . ILE A 1 93 ? 5.811 -2.284 -9.830 1.00 94.50 93 ILE A CA 1
ATOM 738 C C . ILE A 1 93 ? 5.802 -3.268 -10.999 1.00 94.50 93 ILE A C 1
ATOM 740 O O . ILE A 1 93 ? 6.775 -3.311 -11.745 1.00 94.50 93 ILE A O 1
ATOM 744 N N . SER A 1 94 ? 4.703 -3.998 -11.220 1.00 94.38 94 SER A N 1
ATOM 745 C CA . SER A 1 94 ? 4.616 -4.972 -12.318 1.00 94.38 94 SER A CA 1
ATOM 746 C C . SER A 1 94 ? 4.816 -4.334 -13.698 1.00 94.38 94 SER A C 1
ATOM 748 O O . SER A 1 94 ? 5.493 -4.901 -14.556 1.00 94.38 94 SER A O 1
ATOM 750 N N . GLU A 1 95 ? 4.257 -3.145 -13.930 1.00 95.12 95 GLU A N 1
ATOM 751 C CA . GLU A 1 95 ? 4.455 -2.389 -15.172 1.00 95.12 95 GLU A CA 1
ATOM 752 C C . GLU A 1 95 ? 5.923 -1.967 -15.344 1.00 95.12 95 GLU A C 1
ATOM 754 O O . GLU A 1 95 ? 6.497 -2.158 -16.421 1.00 95.12 95 GLU A O 1
ATOM 759 N N . CYS A 1 96 ? 6.563 -1.466 -14.282 1.00 93.94 96 CYS A N 1
ATOM 760 C CA . CYS A 1 96 ? 7.973 -1.102 -14.312 1.00 93.94 96 CYS A CA 1
ATOM 761 C C . CYS A 1 96 ? 8.882 -2.312 -14.546 1.00 93.94 96 CYS A C 1
ATOM 763 O O . CYS A 1 96 ? 9.815 -2.221 -15.339 1.00 93.94 96 CYS A O 1
ATOM 765 N N . GLU A 1 97 ? 8.617 -3.443 -13.898 1.00 93.56 97 GLU A N 1
ATOM 766 C CA . GLU A 1 97 ? 9.387 -4.679 -14.064 1.00 93.56 97 GLU A CA 1
ATOM 767 C C . GLU A 1 97 ? 9.307 -5.206 -15.494 1.00 93.56 97 GLU A C 1
ATOM 769 O O . GLU A 1 97 ? 10.338 -5.525 -16.085 1.00 93.56 97 GLU A O 1
ATOM 774 N N . ASN A 1 98 ? 8.113 -5.218 -16.091 1.00 92.12 98 ASN A N 1
ATOM 775 C CA . ASN A 1 98 ? 7.931 -5.602 -17.490 1.00 92.12 98 ASN A CA 1
ATOM 776 C C . ASN A 1 98 ? 8.712 -4.684 -18.439 1.00 92.12 98 ASN A C 1
ATOM 778 O O . ASN A 1 98 ? 9.413 -5.164 -19.334 1.00 92.12 98 ASN A O 1
ATOM 782 N N . ALA A 1 99 ? 8.646 -3.368 -18.224 1.00 91.38 99 ALA A N 1
ATOM 783 C CA . ALA A 1 99 ? 9.395 -2.404 -19.022 1.00 91.38 99 ALA A CA 1
ATOM 784 C C . ALA A 1 99 ? 10.916 -2.543 -18.821 1.00 91.38 99 ALA A C 1
ATOM 786 O O . ALA A 1 99 ? 11.674 -2.459 -19.787 1.00 91.38 99 ALA A O 1
ATOM 787 N N . MET A 1 100 ? 11.376 -2.816 -17.596 1.00 90.50 100 MET A N 1
ATOM 788 C CA . MET A 1 100 ? 12.791 -3.048 -17.301 1.00 90.50 100 MET A CA 1
ATOM 789 C C . MET A 1 100 ? 13.295 -4.330 -17.967 1.00 90.50 100 MET A C 1
ATOM 791 O O . MET A 1 100 ? 14.368 -4.305 -18.564 1.00 90.50 100 MET A O 1
ATOM 795 N N . ILE A 1 101 ? 12.512 -5.417 -17.948 1.00 89.75 101 ILE A N 1
ATOM 796 C CA . ILE A 1 101 ? 12.821 -6.665 -18.665 1.00 89.75 101 ILE A CA 1
ATOM 797 C C . ILE A 1 101 ? 12.950 -6.400 -20.167 1.00 89.75 101 ILE A C 1
ATOM 799 O O . ILE A 1 101 ? 13.968 -6.758 -20.759 1.00 89.75 101 ILE A O 1
ATOM 803 N N . ALA A 1 102 ? 11.960 -5.738 -20.775 1.00 88.12 102 ALA A N 1
ATOM 804 C CA . ALA A 1 102 ? 11.974 -5.414 -22.203 1.00 88.12 102 ALA A CA 1
ATOM 805 C C . ALA A 1 102 ? 13.170 -4.528 -22.589 1.00 88.12 102 ALA A C 1
ATOM 807 O O . ALA A 1 102 ? 13.724 -4.648 -23.680 1.00 88.12 102 ALA A O 1
ATOM 808 N N . ALA A 1 103 ? 13.595 -3.662 -21.672 1.00 86.19 103 ALA A N 1
ATOM 809 C CA . ALA A 1 103 ? 14.728 -2.775 -21.849 1.00 86.19 103 ALA A CA 1
ATOM 810 C C . ALA A 1 103 ? 16.074 -3.396 -21.428 1.00 86.19 103 ALA A C 1
ATOM 812 O O . ALA A 1 103 ? 17.085 -2.702 -21.489 1.00 86.19 103 ALA A O 1
ATOM 813 N N . GLY A 1 104 ? 16.135 -4.650 -20.971 1.00 85.44 104 GLY A N 1
ATOM 814 C CA . GLY A 1 104 ? 17.378 -5.260 -20.476 1.00 85.44 104 GLY A CA 1
ATOM 815 C C . GLY A 1 104 ? 17.963 -4.577 -19.227 1.00 85.44 104 GLY A C 1
ATOM 816 O O . GLY A 1 104 ? 19.161 -4.683 -18.958 1.00 85.44 104 GLY A O 1
ATOM 817 N N . VAL A 1 105 ? 17.144 -3.849 -18.465 1.00 85.94 105 VAL A N 1
ATOM 818 C CA . VAL A 1 105 ? 17.533 -3.216 -17.201 1.00 85.94 105 VAL A CA 1
ATOM 819 C C . VAL A 1 105 ? 17.507 -4.266 -16.097 1.00 85.94 105 VAL A C 1
ATOM 821 O O . VAL A 1 105 ? 16.502 -4.942 -15.888 1.00 85.94 105 VAL A O 1
ATOM 824 N N . ARG A 1 106 ? 18.620 -4.406 -15.372 1.00 84.06 106 ARG A N 1
ATOM 825 C CA . ARG A 1 106 ? 18.712 -5.314 -14.223 1.00 84.06 106 ARG A CA 1
ATOM 826 C C . ARG A 1 106 ? 18.062 -4.684 -12.993 1.00 84.06 106 ARG A C 1
ATOM 828 O O . ARG A 1 106 ? 18.330 -3.529 -12.676 1.00 84.06 106 ARG A O 1
ATOM 835 N N . PHE A 1 107 ? 17.268 -5.474 -12.287 1.00 83.06 107 PHE A N 1
ATOM 836 C CA . PHE A 1 107 ? 16.667 -5.148 -10.997 1.00 83.06 107 PHE A CA 1
ATOM 837 C C . PHE A 1 107 ? 16.576 -6.428 -10.164 1.00 83.06 107 PHE A C 1
ATOM 839 O O . PHE A 1 107 ? 16.566 -7.535 -10.712 1.00 83.06 107 PHE A O 1
ATOM 846 N N . ALA A 1 108 ? 16.527 -6.281 -8.845 1.00 78.81 108 ALA A N 1
ATOM 847 C CA . ALA A 1 108 ? 16.357 -7.418 -7.958 1.00 78.81 108 ALA A CA 1
ATOM 848 C C . ALA A 1 108 ? 14.892 -7.835 -7.889 1.00 78.81 108 ALA A C 1
ATOM 850 O O . ALA A 1 108 ? 14.017 -7.013 -7.643 1.00 78.81 108 ALA A O 1
ATOM 851 N N . ARG A 1 109 ? 14.645 -9.129 -8.098 1.00 72.56 109 ARG A N 1
ATOM 852 C CA . ARG A 1 109 ? 13.306 -9.732 -8.019 1.00 72.56 109 ARG A CA 1
ATOM 853 C C . ARG A 1 109 ? 12.931 -10.170 -6.603 1.00 72.56 109 ARG A C 1
ATOM 855 O O . ARG A 1 109 ? 11.768 -10.443 -6.333 1.00 72.56 109 ARG A O 1
ATOM 862 N N . SER A 1 110 ? 13.916 -10.269 -5.716 1.00 67.62 110 SER A N 1
ATOM 863 C CA . SER A 1 110 ? 13.739 -10.553 -4.294 1.00 67.62 110 SER A CA 1
ATOM 864 C C . SER A 1 110 ? 14.846 -9.873 -3.490 1.00 67.62 110 SER A C 1
ATOM 866 O O . SER A 1 110 ? 15.864 -9.458 -4.050 1.00 67.62 110 SER A O 1
ATOM 868 N N . SER A 1 111 ? 14.664 -9.781 -2.172 1.00 62.50 111 SER A N 1
ATOM 869 C CA . SER A 1 111 ? 15.706 -9.325 -1.243 1.00 62.50 111 SER A CA 1
ATOM 870 C C . SER A 1 111 ? 16.977 -10.176 -1.296 1.00 62.50 111 SER A C 1
ATOM 872 O O . SER A 1 111 ? 18.050 -9.664 -1.007 1.00 62.50 111 SER A O 1
ATOM 874 N N . ASP A 1 112 ? 16.859 -11.442 -1.703 1.00 60.19 112 ASP A N 1
ATOM 875 C CA . ASP A 1 112 ? 17.961 -12.414 -1.748 1.00 60.19 112 ASP A CA 1
ATOM 876 C C . ASP A 1 112 ? 18.760 -12.354 -3.061 1.00 60.19 112 ASP A C 1
ATOM 878 O O . ASP A 1 112 ? 19.707 -13.111 -3.254 1.00 60.19 112 ASP A O 1
ATOM 882 N N . ALA A 1 113 ? 18.352 -11.499 -4.004 1.00 61.4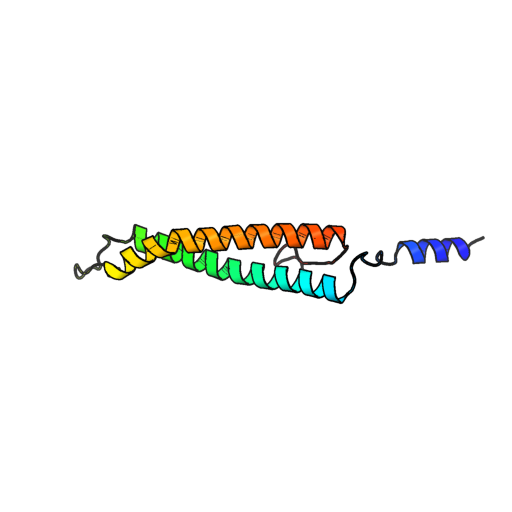4 113 ALA A N 1
ATOM 883 C CA . ALA A 1 113 ? 18.942 -11.410 -5.337 1.00 61.44 113 ALA A CA 1
ATOM 884 C C . ALA A 1 113 ? 20.142 -10.440 -5.429 1.00 61.44 113 ALA A C 1
ATOM 886 O O . ALA A 1 113 ? 20.526 -10.075 -6.544 1.00 61.44 113 ALA A O 1
ATOM 887 N N . TRP A 1 114 ? 20.706 -10.019 -4.291 1.00 51.22 114 TRP A N 1
ATOM 888 C CA . TRP A 1 114 ? 21.872 -9.132 -4.188 1.00 51.22 114 TRP A CA 1
ATOM 889 C C . TRP A 1 114 ? 23.052 -9.812 -3.502 1.00 51.22 114 TRP A C 1
ATOM 891 O O . TRP A 1 114 ? 22.849 -10.379 -2.406 1.00 51.22 114 TRP A O 1
#

Secondary structure (DSSP, 8-state):
--HHHHHHHHHHTSPPPPSS-HHHHHHHHHHHHHHHHHHHHHHHHHHHHHHHHHTTT-B-TTS-BSS-HHHHHHHHHHHHHHHHHHHHHHHHHHHHHHHHHHTT----SSTT--